Protein AF-A0A5P1X2L6-F1 (afdb_monomer_lite)

Radius of gyration: 15.58 Å; chains: 1; bounding box: 54×26×38 Å

pLDDT: mean 92.77, std 9.64, range [59.12, 98.62]

Structure (mmCIF, N/CA/C/O backbone):
data_AF-A0A5P1X2L6-F1
#
_entry.id   AF-A0A5P1X2L6-F1
#
loop_
_atom_site.group_PDB
_atom_site.id
_atom_site.type_symbol
_atom_site.label_atom_id
_atom_site.label_alt_id
_atom_site.label_comp_id
_atom_site.label_asym_id
_atom_site.label_entity_id
_atom_site.label_seq_id
_atom_site.pdbx_PDB_ins_code
_atom_site.Cartn_x
_atom_site.Cartn_y
_atom_site.Cartn_z
_atom_site.occupancy
_atom_site.B_iso_or_equiv
_atom_site.auth_seq_id
_atom_site.auth_comp_id
_atom_site.auth_asym_id
_atom_site.auth_atom_id
_atom_site.pdbx_PDB_model_num
ATOM 1 N N . MET A 1 1 ? -10.428 8.356 -3.282 1.00 90.12 1 MET A N 1
ATOM 2 C CA . MET A 1 1 ? -10.324 7.905 -4.699 1.00 90.12 1 MET A CA 1
ATOM 3 C C . MET A 1 1 ? -11.124 6.613 -4.853 1.00 90.12 1 MET A C 1
ATOM 5 O O . MET A 1 1 ? -11.538 6.087 -3.834 1.00 90.12 1 MET A O 1
ATOM 9 N N . ASP A 1 2 ? -11.359 6.077 -6.056 1.00 92.44 2 ASP A N 1
ATOM 10 C CA . ASP A 1 2 ? -11.972 4.738 -6.173 1.00 92.44 2 ASP A CA 1
ATOM 11 C C . ASP A 1 2 ? -10.884 3.654 -6.192 1.00 92.44 2 ASP A C 1
ATOM 13 O O . ASP A 1 2 ? -10.309 3.347 -7.240 1.00 92.44 2 ASP A O 1
ATOM 17 N N . LEU A 1 3 ? -10.585 3.100 -5.014 1.00 93.56 3 LEU A N 1
ATOM 18 C CA . LEU A 1 3 ? -9.573 2.058 -4.821 1.00 93.56 3 LEU A CA 1
ATOM 19 C C . LEU A 1 3 ? -9.936 0.737 -5.517 1.00 93.56 3 LEU A C 1
ATOM 21 O O . LEU A 1 3 ? -9.044 -0.007 -5.935 1.00 93.56 3 LEU A O 1
ATOM 25 N N . LYS A 1 4 ? -11.230 0.450 -5.701 1.00 95.25 4 LYS A N 1
ATOM 26 C CA . LYS A 1 4 ? -11.710 -0.814 -6.278 1.00 95.25 4 LYS A CA 1
ATOM 27 C C . LYS A 1 4 ? -11.241 -0.998 -7.721 1.00 95.25 4 LYS A C 1
ATOM 29 O O . LYS A 1 4 ? -10.961 -2.126 -8.128 1.00 95.25 4 LYS A O 1
ATOM 34 N N . LYS A 1 5 ? -11.080 0.103 -8.465 1.00 96.38 5 LYS A N 1
ATOM 35 C CA . LYS A 1 5 ? -10.580 0.111 -9.854 1.00 96.38 5 LYS A CA 1
ATOM 36 C C . LYS A 1 5 ? -9.184 -0.497 -10.007 1.00 96.38 5 LYS A C 1
ATOM 38 O O . LYS A 1 5 ? -8.855 -0.972 -11.088 1.00 96.38 5 LYS A O 1
ATOM 43 N N . TYR A 1 6 ? -8.381 -0.507 -8.945 1.00 97.56 6 TYR A N 1
ATOM 44 C CA . TYR A 1 6 ? -6.996 -0.980 -8.982 1.00 97.56 6 TYR A CA 1
ATOM 45 C C . TYR A 1 6 ? -6.827 -2.427 -8.495 1.00 97.56 6 TYR A C 1
ATOM 47 O O . TYR A 1 6 ? -5.765 -3.016 -8.692 1.00 97.56 6 TYR A O 1
ATOM 55 N N . LEU A 1 7 ? -7.860 -3.034 -7.895 1.00 97.56 7 LEU A N 1
ATOM 56 C CA . LEU A 1 7 ? -7.757 -4.367 -7.288 1.00 97.56 7 LEU A CA 1
ATOM 57 C C . LEU A 1 7 ? -7.408 -5.460 -8.298 1.00 97.56 7 LEU A C 1
ATOM 59 O O . LEU A 1 7 ? -6.554 -6.300 -8.018 1.00 97.56 7 LEU A O 1
ATOM 63 N N . GLU A 1 8 ? -8.049 -5.450 -9.467 1.00 97.81 8 GLU A N 1
ATOM 64 C CA . GLU A 1 8 ? -7.766 -6.434 -10.515 1.00 97.81 8 GLU A CA 1
ATOM 65 C C . GLU A 1 8 ? -6.325 -6.304 -11.016 1.00 97.81 8 GLU A C 1
ATOM 67 O O . GLU A 1 8 ? -5.612 -7.302 -11.123 1.00 97.81 8 GLU A O 1
ATOM 72 N N . TYR A 1 9 ? -5.866 -5.070 -11.235 1.00 98.06 9 TYR A N 1
ATOM 73 C CA . TYR A 1 9 ? -4.482 -4.794 -11.601 1.00 98.06 9 TYR A CA 1
ATOM 74 C C . TYR A 1 9 ? -3.505 -5.340 -10.548 1.00 98.06 9 TYR A C 1
ATOM 76 O O . TYR A 1 9 ? -2.639 -6.145 -10.886 1.00 98.06 9 TYR A O 1
ATOM 84 N N . PHE A 1 10 ? -3.680 -5.003 -9.265 1.00 98.31 10 PHE A N 1
ATOM 85 C CA . PHE A 1 10 ? -2.790 -5.487 -8.201 1.00 98.31 10 PHE A CA 1
ATOM 86 C C . PHE A 1 10 ? -2.787 -7.007 -8.073 1.00 98.31 10 PHE A C 1
ATOM 88 O O . PHE A 1 10 ? -1.728 -7.602 -7.877 1.00 98.31 10 PHE A O 1
ATOM 95 N N . LYS A 1 11 ? -3.950 -7.648 -8.215 1.00 98.00 11 LYS A N 1
ATOM 96 C CA . LYS A 1 11 ? -4.058 -9.110 -8.216 1.00 98.00 11 LYS A CA 1
ATOM 97 C C . LYS A 1 11 ? -3.251 -9.723 -9.359 1.00 98.00 11 LYS A C 1
ATOM 99 O O . LYS A 1 11 ? -2.525 -10.689 -9.148 1.00 98.00 11 LYS A O 1
ATOM 104 N N . ASN A 1 12 ? -3.345 -9.134 -10.548 1.00 97.44 12 ASN A N 1
ATOM 105 C CA . ASN A 1 12 ? -2.671 -9.616 -11.750 1.00 97.44 12 ASN A CA 1
ATOM 106 C C . ASN A 1 12 ? -1.158 -9.366 -11.750 1.00 97.44 12 ASN A C 1
ATOM 108 O O . ASN A 1 12 ? -0.471 -9.948 -12.584 1.00 97.44 12 ASN A O 1
ATOM 112 N N . MET A 1 13 ? -0.634 -8.496 -10.884 1.00 97.19 13 MET A N 1
ATOM 113 C CA . MET A 1 13 ? 0.808 -8.229 -10.775 1.00 97.19 13 MET A CA 1
ATOM 114 C C . MET A 1 13 ? 1.539 -9.156 -9.798 1.00 97.19 13 MET A C 1
ATOM 116 O O . MET A 1 13 ? 2.770 -9.173 -9.777 1.00 97.19 13 MET A O 1
ATOM 120 N N . GLN A 1 14 ? 0.806 -9.963 -9.029 1.00 96.25 14 GLN A N 1
ATOM 121 C CA . GLN A 1 14 ? 1.404 -10.948 -8.132 1.00 96.25 14 GLN A CA 1
ATOM 122 C C . GLN A 1 14 ? 2.261 -11.939 -8.920 1.00 96.25 14 GLN A C 1
ATOM 124 O O . GLN A 1 14 ? 1.829 -12.470 -9.945 1.00 96.25 14 GLN A O 1
ATOM 129 N N . ASN A 1 15 ? 3.473 -12.199 -8.428 1.00 94.12 15 ASN A N 1
ATOM 130 C CA . ASN A 1 15 ? 4.473 -13.065 -9.063 1.00 94.12 15 ASN A CA 1
ATOM 131 C C . ASN A 1 15 ? 4.916 -12.652 -10.485 1.00 94.12 15 ASN A C 1
ATOM 133 O O . ASN A 1 15 ? 5.589 -13.438 -11.150 1.00 94.12 15 ASN A O 1
ATOM 137 N N . LYS A 1 16 ? 4.568 -11.453 -10.979 1.00 91.88 16 LYS A N 1
ATOM 138 C CA . LYS A 1 16 ? 5.063 -10.973 -12.279 1.00 91.88 16 LYS A CA 1
ATOM 139 C C . LYS A 1 16 ? 6.462 -10.394 -12.161 1.00 91.88 16 LYS A C 1
ATOM 141 O O . LYS A 1 16 ? 6.748 -9.628 -11.250 1.00 91.88 16 LYS A O 1
ATOM 146 N N . GLU A 1 17 ? 7.326 -10.703 -13.114 1.00 88.94 17 GLU A N 1
ATOM 147 C CA . GLU A 1 17 ? 8.640 -10.070 -13.202 1.00 88.94 17 GLU A CA 1
ATOM 148 C C . GLU A 1 17 ? 8.522 -8.616 -13.673 1.00 88.94 17 GLU A C 1
ATOM 150 O O . GLU A 1 17 ? 7.673 -8.279 -14.500 1.00 88.94 17 GLU A O 1
ATOM 155 N N . PHE A 1 18 ? 9.388 -7.756 -13.139 1.00 89.00 18 PHE A N 1
ATOM 156 C CA . PHE A 1 18 ? 9.511 -6.365 -13.561 1.00 89.00 18 PHE A CA 1
ATOM 157 C C . PHE A 1 18 ? 10.748 -6.217 -14.430 1.00 89.00 18 PHE A C 1
ATOM 159 O O . PHE A 1 18 ? 11.802 -6.772 -14.118 1.00 89.00 18 PHE A O 1
ATOM 166 N N . GLN A 1 19 ? 10.625 -5.444 -15.505 1.00 87.44 19 GLN A N 1
ATOM 167 C CA . GLN A 1 19 ? 11.796 -4.998 -16.242 1.00 87.44 19 GLN A CA 1
ATOM 168 C C . GLN A 1 19 ? 12.519 -3.937 -15.421 1.00 87.44 19 GLN A C 1
ATOM 170 O O . GLN A 1 19 ? 11.889 -3.047 -14.852 1.00 87.44 19 GLN A O 1
ATOM 175 N N . TRP A 1 20 ? 13.840 -4.032 -15.379 1.00 88.69 20 TRP A N 1
ATOM 176 C CA . TRP A 1 20 ? 14.698 -3.060 -14.721 1.00 88.69 20 TRP A CA 1
ATOM 177 C C . TRP A 1 20 ? 15.440 -2.267 -15.779 1.00 88.69 20 TRP A C 1
ATOM 179 O O . TRP A 1 20 ? 15.819 -2.802 -16.823 1.00 88.69 20 TRP A O 1
ATOM 189 N N . THR A 1 21 ? 15.646 -0.984 -15.515 1.00 83.81 21 THR A N 1
ATOM 190 C CA . THR A 1 21 ? 16.608 -0.214 -16.297 1.00 83.81 21 THR A CA 1
ATOM 191 C C . THR A 1 21 ? 18.003 -0.783 -16.061 1.00 83.81 21 THR A C 1
ATOM 193 O O . THR A 1 21 ? 18.332 -1.249 -14.969 1.00 83.81 21 THR A O 1
ATOM 196 N N . SER A 1 22 ? 18.827 -0.784 -17.100 1.00 76.12 22 SER A N 1
ATOM 197 C CA . SER A 1 22 ? 20.203 -1.255 -17.012 1.00 76.12 22 SER A CA 1
ATOM 198 C C . SER A 1 22 ? 21.108 -0.305 -17.768 1.00 76.12 22 SER A C 1
ATOM 200 O O . SER A 1 22 ? 20.852 -0.022 -18.942 1.00 76.12 22 SER A O 1
ATOM 202 N N . THR A 1 23 ? 22.180 0.135 -17.121 1.00 64.12 23 THR A N 1
ATOM 203 C CA . THR A 1 23 ? 23.233 0.909 -17.777 1.00 64.12 23 THR A CA 1
ATOM 204 C C . THR A 1 23 ? 24.484 0.047 -17.847 1.00 64.12 23 THR A C 1
ATOM 206 O O . THR A 1 23 ? 24.954 -0.458 -16.826 1.00 64.12 23 THR A O 1
ATOM 209 N N . ASN A 1 24 ? 25.025 -0.119 -19.054 1.00 59.75 24 ASN A N 1
ATOM 210 C CA . ASN A 1 24 ? 26.368 -0.659 -19.223 1.00 59.75 24 ASN A CA 1
ATOM 211 C C . ASN A 1 24 ? 27.351 0.465 -18.912 1.00 59.75 24 ASN A C 1
ATOM 213 O O . ASN A 1 24 ? 27.378 1.468 -19.628 1.00 59.75 24 ASN A O 1
ATOM 217 N N . THR A 1 25 ? 28.131 0.320 -17.844 1.00 64.12 25 THR A N 1
ATOM 218 C CA . THR A 1 25 ? 29.265 1.219 -17.623 1.00 64.12 25 THR A CA 1
ATOM 219 C C . THR A 1 25 ? 30.372 0.907 -18.636 1.00 64.12 25 THR A C 1
ATOM 221 O O . THR A 1 25 ? 30.426 -0.196 -19.185 1.00 64.12 25 THR A O 1
ATOM 224 N N . GLU A 1 26 ? 31.260 1.871 -18.901 1.00 59.78 26 GLU A N 1
ATOM 225 C CA . GLU A 1 26 ? 32.379 1.717 -19.852 1.00 59.78 26 GLU A CA 1
ATOM 226 C C . GLU A 1 26 ? 33.298 0.524 -19.512 1.00 59.78 26 GLU A C 1
ATOM 228 O O . GLU A 1 26 ? 33.903 -0.063 -20.406 1.00 59.78 26 GLU A O 1
ATOM 233 N N . ASP A 1 27 ? 33.309 0.094 -18.246 1.00 71.56 27 ASP A N 1
ATOM 234 C CA . ASP A 1 27 ? 34.073 -1.052 -17.737 1.00 71.56 27 ASP A CA 1
ATOM 235 C C . ASP A 1 27 ? 33.349 -2.410 -17.878 1.00 71.56 27 ASP A C 1
ATOM 237 O O . ASP A 1 27 ? 33.823 -3.430 -17.376 1.00 71.56 27 ASP A O 1
ATOM 241 N N . GLY A 1 28 ? 32.178 -2.450 -18.523 1.00 65.31 28 GLY A N 1
ATOM 242 C CA . GLY A 1 28 ? 31.397 -3.678 -18.717 1.00 65.31 28 GLY A CA 1
ATOM 243 C C . GLY A 1 28 ? 30.656 -4.172 -17.468 1.00 65.31 28 GLY A C 1
ATOM 244 O O . GLY A 1 28 ? 30.196 -5.315 -17.443 1.00 65.31 28 GLY A O 1
ATOM 245 N N . ILE A 1 29 ? 30.519 -3.334 -16.433 1.00 68.62 29 ILE A N 1
ATOM 246 C CA . ILE A 1 29 ? 29.727 -3.647 -15.237 1.00 68.62 29 ILE A CA 1
ATOM 247 C C . ILE A 1 29 ? 28.266 -3.270 -15.504 1.00 68.62 29 ILE A C 1
ATOM 249 O O . ILE A 1 29 ? 27.950 -2.127 -15.836 1.00 68.62 29 ILE A O 1
ATOM 253 N N . LEU A 1 30 ? 27.361 -4.235 -15.328 1.00 63.53 30 LEU A N 1
ATOM 254 C CA . LEU A 1 30 ? 25.922 -3.995 -15.386 1.00 63.53 30 LEU A CA 1
ATOM 255 C C . LEU A 1 30 ? 25.475 -3.310 -14.087 1.00 63.53 30 LEU A C 1
ATOM 257 O O . LEU A 1 30 ? 25.419 -3.951 -13.036 1.00 63.53 30 LEU A O 1
ATOM 261 N N . GLN A 1 31 ? 25.141 -2.022 -14.148 1.00 65.75 31 GLN A N 1
ATOM 262 C CA . GLN A 1 31 ? 24.405 -1.370 -13.066 1.00 65.75 31 GLN A CA 1
ATOM 263 C C . GLN A 1 31 ? 22.906 -1.559 -13.301 1.00 65.75 31 GLN A C 1
ATOM 265 O O . GLN A 1 31 ? 22.347 -1.035 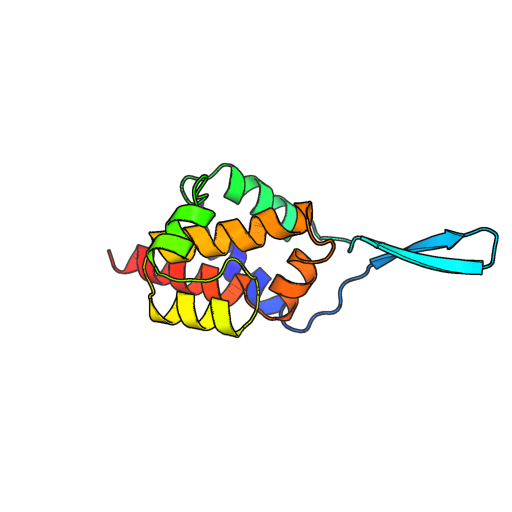-14.267 1.00 65.75 31 GLN A O 1
ATOM 270 N N . MET A 1 32 ? 22.267 -2.324 -12.412 1.00 67.31 32 MET A N 1
ATOM 271 C CA . MET A 1 32 ? 20.808 -2.348 -12.287 1.00 67.31 32 MET A CA 1
ATOM 272 C C . MET A 1 32 ? 20.359 -0.967 -11.799 1.00 67.31 32 MET A C 1
ATOM 274 O O . MET A 1 32 ? 20.827 -0.512 -10.756 1.00 67.31 32 MET A O 1
ATOM 278 N N . GLY A 1 33 ? 19.512 -0.294 -12.575 1.00 77.12 33 GLY A N 1
ATOM 279 C CA . GLY A 1 33 ? 18.874 0.961 -12.187 1.00 77.12 33 GLY A CA 1
ATOM 280 C C . GLY A 1 33 ? 17.559 0.708 -11.448 1.00 77.12 33 GLY A C 1
ATOM 281 O O . GLY A 1 33 ? 17.448 -0.223 -10.659 1.00 77.12 33 GLY A O 1
ATOM 282 N N . TYR A 1 34 ? 16.536 1.505 -11.739 1.00 81.38 34 TYR A N 1
ATOM 283 C CA . TYR A 1 34 ? 15.192 1.389 -11.165 1.00 81.38 34 TYR A CA 1
ATOM 284 C C . TYR A 1 34 ? 14.267 0.499 -12.024 1.00 81.38 34 TYR A C 1
ATOM 286 O O . TYR A 1 34 ? 14.509 0.354 -13.234 1.00 81.38 34 TYR A O 1
ATOM 294 N N . PRO A 1 35 ? 13.192 -0.082 -11.454 1.00 89.62 35 PRO A N 1
ATOM 295 C CA . PRO A 1 35 ? 12.190 -0.806 -12.231 1.00 89.62 35 PRO A CA 1
ATOM 296 C C . PRO A 1 35 ? 11.410 0.111 -13.166 1.00 89.62 35 PRO A C 1
ATOM 298 O O . PRO A 1 35 ? 11.085 1.252 -12.840 1.00 89.62 35 PRO A O 1
ATOM 301 N N . ILE A 1 36 ? 11.031 -0.426 -14.318 1.00 90.81 36 ILE A N 1
ATOM 302 C CA . ILE A 1 36 ? 10.166 0.249 -15.276 1.00 90.81 36 ILE A CA 1
ATOM 303 C C . ILE A 1 36 ? 8.717 -0.005 -14.860 1.00 90.81 36 ILE A C 1
ATOM 305 O O . ILE A 1 36 ? 8.184 -1.104 -15.026 1.00 90.81 36 ILE A O 1
ATOM 309 N N . TYR A 1 37 ? 8.086 1.022 -14.299 1.00 94.00 37 TYR A N 1
ATOM 310 C CA . TYR A 1 37 ? 6.693 0.981 -13.874 1.00 94.00 37 TYR A CA 1
ATOM 311 C C . TYR A 1 37 ? 5.738 1.320 -15.017 1.00 94.00 37 TYR A C 1
ATOM 313 O O . TYR A 1 37 ? 5.980 2.246 -15.792 1.00 94.00 37 TYR A O 1
ATOM 321 N N . ASP A 1 38 ? 4.623 0.593 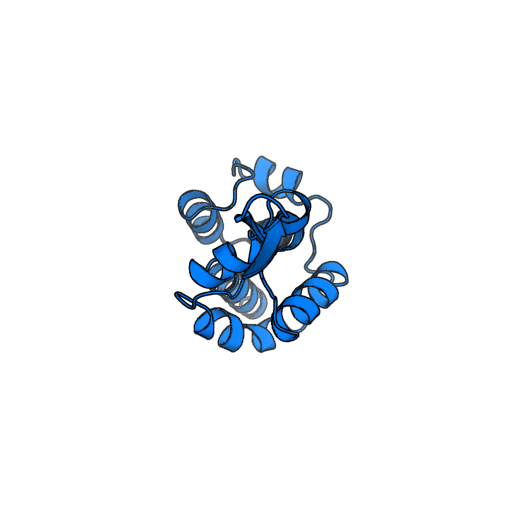-15.099 1.00 95.06 38 ASP A N 1
ATOM 322 C CA . ASP A 1 38 ? 3.549 0.944 -16.022 1.00 95.06 38 ASP A CA 1
ATOM 323 C C . ASP A 1 38 ? 2.737 2.154 -15.536 1.00 95.06 38 ASP A C 1
ATOM 325 O O . ASP A 1 38 ? 2.803 2.585 -14.381 1.00 95.06 38 ASP A O 1
ATOM 329 N N . GLN A 1 39 ? 1.932 2.712 -16.439 1.00 96.38 39 GLN A N 1
ATOM 330 C CA . GLN A 1 39 ? 1.140 3.899 -16.140 1.00 96.38 39 GLN A CA 1
ATOM 331 C C . GLN A 1 39 ? 0.101 3.663 -15.032 1.00 96.38 39 GLN A C 1
ATOM 333 O O . GLN A 1 39 ? -0.265 4.611 -14.341 1.00 96.38 39 GLN A O 1
ATOM 338 N N . THR A 1 40 ? -0.364 2.428 -14.830 1.00 96.81 40 THR A N 1
ATOM 339 C CA . THR A 1 40 ? -1.420 2.112 -13.860 1.00 96.81 40 THR A CA 1
ATOM 340 C C . THR A 1 40 ? -0.925 2.308 -12.436 1.00 96.81 40 THR A C 1
ATOM 342 O O . THR A 1 40 ? -1.588 2.991 -11.654 1.00 96.81 40 THR A O 1
ATOM 345 N N . ILE A 1 41 ? 0.251 1.768 -12.093 1.00 96.50 41 ILE A N 1
ATOM 346 C CA . ILE A 1 41 ? 0.826 1.975 -10.754 1.00 96.50 41 ILE A CA 1
ATOM 347 C C . ILE A 1 41 ? 1.236 3.436 -10.534 1.00 96.50 41 ILE A C 1
ATOM 349 O O . ILE A 1 41 ? 1.015 3.970 -9.448 1.00 96.50 41 ILE A O 1
ATOM 353 N N . LEU A 1 42 ? 1.755 4.114 -11.564 1.00 96.62 42 LEU A N 1
ATOM 354 C CA . LEU A 1 42 ? 2.114 5.533 -11.475 1.00 96.62 42 LEU A CA 1
ATOM 355 C C . LEU A 1 42 ? 0.884 6.410 -11.204 1.00 96.62 42 LEU A C 1
ATOM 357 O O . LEU A 1 42 ? 0.918 7.290 -10.342 1.00 96.62 42 LEU A O 1
ATOM 361 N N . THR A 1 43 ? -0.218 6.142 -11.905 1.00 97.44 43 THR A N 1
ATOM 362 C CA . THR A 1 43 ? -1.498 6.821 -11.687 1.00 97.44 43 THR A CA 1
ATOM 363 C C . THR A 1 43 ? -2.059 6.510 -10.305 1.00 97.44 43 THR A C 1
ATOM 365 O O . THR A 1 43 ? -2.434 7.441 -9.598 1.00 97.44 43 THR A O 1
ATOM 368 N N . PHE A 1 44 ? -2.038 5.244 -9.874 1.00 98.06 44 PHE A N 1
ATOM 369 C CA . PHE A 1 44 ? -2.461 4.868 -8.524 1.00 98.06 44 PHE A CA 1
ATOM 370 C C . PHE A 1 44 ? -1.701 5.648 -7.451 1.00 98.06 44 PHE A C 1
ATOM 372 O O . PHE A 1 44 ? -2.324 6.221 -6.565 1.00 98.06 44 PHE A O 1
ATOM 379 N N . VAL A 1 45 ? -0.368 5.691 -7.527 1.00 97.25 45 VAL A N 1
ATOM 380 C CA . VAL A 1 45 ? 0.469 6.371 -6.530 1.00 97.25 45 VAL A CA 1
ATOM 381 C C . VAL A 1 45 ? 0.126 7.852 -6.440 1.00 97.25 45 VAL A C 1
ATOM 383 O O . VAL A 1 45 ? -0.052 8.368 -5.336 1.00 97.25 45 VAL A O 1
ATOM 386 N N . ARG A 1 46 ? 0.040 8.534 -7.585 1.00 97.06 46 ARG A N 1
ATOM 387 C CA . ARG A 1 46 ? -0.301 9.958 -7.636 1.00 97.06 46 ARG A CA 1
ATOM 388 C C . ARG A 1 46 ? -1.681 10.201 -7.031 1.00 97.06 46 ARG A C 1
ATOM 390 O O . ARG A 1 46 ? -1.801 10.970 -6.082 1.00 97.06 46 ARG A O 1
ATOM 397 N N . ASP A 1 47 ? -2.689 9.498 -7.538 1.00 97.44 47 ASP A N 1
ATOM 398 C CA . ASP A 1 47 ? -4.076 9.673 -7.114 1.00 97.44 47 ASP A CA 1
ATOM 399 C C . ASP A 1 47 ? -4.253 9.309 -5.626 1.00 97.44 47 ASP A C 1
ATOM 401 O O . ASP A 1 47 ? -5.028 9.952 -4.919 1.00 97.44 47 ASP A O 1
ATOM 405 N N . PHE A 1 48 ? -3.511 8.312 -5.126 1.00 98.00 48 PHE A N 1
ATOM 406 C CA . PHE A 1 48 ? -3.510 7.935 -3.713 1.00 98.00 48 PHE A CA 1
ATOM 407 C C . PHE A 1 48 ? -2.912 9.029 -2.841 1.00 98.00 48 PHE A C 1
ATOM 409 O O . PHE A 1 48 ? -3.558 9.417 -1.870 1.00 98.00 48 PHE A O 1
ATOM 416 N N . LYS A 1 49 ? -1.739 9.570 -3.198 1.00 96.94 49 LYS A N 1
ATOM 417 C CA . LYS A 1 49 ? -1.088 10.670 -2.459 1.00 96.94 49 LYS A CA 1
ATOM 418 C C . LYS A 1 49 ? -1.961 11.928 -2.369 1.00 96.94 49 LYS A C 1
ATOM 420 O O . LYS A 1 49 ? -1.854 12.662 -1.393 1.00 96.94 49 LYS A O 1
ATOM 425 N N . GLU A 1 50 ? -2.820 12.166 -3.357 1.00 97.19 50 GLU A N 1
ATOM 426 C CA . GLU A 1 50 ? -3.759 13.298 -3.390 1.00 97.19 50 GLU A CA 1
ATOM 427 C C . GLU A 1 50 ? -5.102 13.007 -2.695 1.00 97.19 50 GLU A C 1
ATOM 429 O O . GLU A 1 50 ? -5.923 13.906 -2.510 1.00 97.19 50 GLU A O 1
ATOM 434 N N . SER A 1 51 ? -5.355 11.754 -2.315 1.00 96.56 51 SER A N 1
ATOM 435 C CA . SER A 1 51 ? -6.623 11.331 -1.724 1.00 96.56 51 SER A CA 1
ATOM 436 C C . SER A 1 51 ? -6.671 11.502 -0.202 1.00 96.56 51 SER A C 1
ATOM 438 O O . SER A 1 51 ? -5.651 11.538 0.482 1.00 96.56 51 SER A O 1
ATOM 440 N N . ASN A 1 52 ? -7.887 11.467 0.351 1.00 95.75 52 ASN A N 1
ATOM 441 C CA . ASN A 1 52 ? -8.124 11.394 1.800 1.00 95.75 52 ASN A CA 1
ATOM 442 C C . ASN A 1 52 ? -7.714 10.043 2.426 1.00 95.75 52 ASN A C 1
ATOM 444 O O . ASN A 1 52 ? -7.868 9.844 3.633 1.00 95.75 52 ASN A O 1
ATOM 448 N N . ASP A 1 53 ? -7.253 9.089 1.615 1.00 96.88 53 ASP A N 1
ATOM 449 C CA . ASP A 1 53 ? -6.785 7.781 2.073 1.00 96.88 53 ASP A CA 1
ATOM 450 C C . ASP A 1 53 ? -5.286 7.805 2.407 1.00 96.88 53 ASP A C 1
ATOM 452 O O . ASP A 1 53 ? -4.789 6.908 3.088 1.00 96.88 53 ASP A O 1
ATOM 456 N N . PHE A 1 54 ? -4.579 8.861 1.990 1.00 98.19 54 PHE A N 1
ATOM 457 C CA . PHE A 1 54 ? -3.189 9.102 2.348 1.00 98.19 54 PHE A CA 1
ATOM 458 C C . PHE A 1 54 ? -3.065 9.621 3.784 1.00 98.19 54 PHE A C 1
ATOM 460 O O . PHE A 1 54 ? -3.524 10.713 4.123 1.00 98.19 54 PHE A O 1
ATOM 467 N N . ASP A 1 55 ? -2.378 8.860 4.633 1.00 98.31 55 ASP A N 1
ATOM 468 C CA . ASP A 1 55 ? -2.110 9.241 6.017 1.00 98.31 55 ASP A CA 1
ATOM 469 C C . ASP A 1 55 ? -0.737 9.922 6.131 1.00 98.31 55 ASP A C 1
ATOM 471 O O . ASP A 1 55 ? 0.304 9.275 6.268 1.00 98.31 55 ASP A O 1
ATOM 475 N N . ALA A 1 56 ? -0.718 11.257 6.157 1.00 97.25 56 ALA A N 1
ATOM 476 C CA . ALA A 1 56 ? 0.517 12.030 6.328 1.00 97.25 56 ALA A CA 1
ATOM 477 C C . ALA A 1 56 ? 1.259 11.723 7.649 1.00 97.25 56 ALA A C 1
ATOM 479 O O . ALA A 1 56 ? 2.453 12.008 7.781 1.00 97.25 56 ALA A O 1
ATOM 480 N N . GLN A 1 57 ? 0.578 11.136 8.637 1.00 97.75 57 GLN A N 1
ATOM 481 C CA . GLN A 1 57 ? 1.139 10.718 9.917 1.00 97.75 57 GLN A CA 1
ATOM 482 C C . GLN A 1 57 ? 1.260 9.192 10.047 1.00 97.75 57 GLN A C 1
ATOM 484 O O . GLN A 1 57 ? 1.458 8.711 11.166 1.00 97.75 57 GLN A O 1
ATOM 489 N N . TYR A 1 58 ? 1.267 8.435 8.941 1.00 98.19 58 TYR A N 1
ATOM 490 C CA . TYR A 1 58 ? 1.243 6.964 8.931 1.00 98.19 58 TYR A CA 1
ATOM 491 C C . TYR A 1 58 ? 2.233 6.298 9.897 1.00 98.19 58 TYR A C 1
ATOM 493 O O . TYR A 1 58 ? 1.920 5.300 10.547 1.00 98.19 58 TYR A O 1
ATOM 501 N N . LYS A 1 59 ? 3.439 6.864 10.064 1.00 98.00 59 LYS A N 1
ATOM 502 C CA . LYS A 1 59 ? 4.440 6.341 11.009 1.00 98.00 59 LYS A CA 1
ATOM 503 C C . LYS A 1 59 ? 3.951 6.387 12.458 1.00 98.00 59 LYS A C 1
ATOM 505 O O . LYS A 1 59 ? 4.294 5.498 13.233 1.00 98.00 59 LYS A O 1
ATOM 510 N N . LYS A 1 60 ? 3.210 7.426 12.852 1.00 98.25 60 LYS A N 1
ATOM 511 C CA . LYS A 1 60 ? 2.609 7.546 14.188 1.00 98.25 60 LYS A CA 1
ATOM 512 C C . LYS A 1 60 ? 1.427 6.592 14.329 1.00 98.25 60 LYS A C 1
ATOM 514 O O . LYS A 1 60 ? 1.382 5.878 15.326 1.00 98.25 60 LYS A O 1
ATOM 519 N N . THR A 1 61 ? 0.558 6.520 13.322 1.00 98.31 61 THR A N 1
ATOM 520 C CA . THR A 1 61 ? -0.605 5.620 13.284 1.00 98.31 61 THR A CA 1
ATOM 521 C C . THR A 1 61 ? -0.189 4.159 13.468 1.00 98.31 61 THR A C 1
ATOM 523 O O . THR A 1 61 ? -0.645 3.492 14.397 1.00 98.31 61 THR A O 1
ATOM 526 N N . LEU A 1 62 ? 0.791 3.684 12.690 1.00 98.25 62 LEU A N 1
ATOM 527 C CA . LEU A 1 62 ? 1.331 2.325 12.824 1.00 98.25 62 LEU A CA 1
ATOM 528 C C . LEU A 1 62 ? 1.995 2.095 14.193 1.00 98.25 62 LEU A C 1
ATOM 530 O O . LEU A 1 62 ? 1.774 1.067 14.835 1.00 98.25 62 LEU A O 1
ATOM 534 N N . LYS A 1 63 ? 2.783 3.059 14.690 1.00 98.12 63 LYS A N 1
ATOM 535 C CA . LYS A 1 63 ? 3.439 2.945 16.007 1.00 98.12 63 LYS A CA 1
ATOM 536 C C . LYS A 1 63 ? 2.443 2.886 17.165 1.00 98.12 63 LYS A C 1
ATOM 538 O O . LYS A 1 63 ? 2.703 2.151 18.116 1.00 98.12 63 LYS A O 1
ATOM 543 N N . ALA A 1 64 ? 1.327 3.614 17.094 1.00 97.62 64 ALA A N 1
ATOM 544 C CA . ALA A 1 64 ? 0.273 3.578 18.111 1.00 97.62 64 ALA A CA 1
ATOM 545 C C . ALA A 1 64 ? -0.307 2.162 18.272 1.00 97.62 64 ALA A C 1
ATOM 547 O O . ALA A 1 64 ? -0.573 1.721 19.388 1.00 97.62 64 ALA A O 1
ATOM 548 N N . GLN A 1 65 ? -0.373 1.412 17.172 1.00 97.00 65 GLN A N 1
ATOM 549 C CA . GLN A 1 65 ? -0.790 0.008 17.134 1.00 97.00 65 GLN A CA 1
ATOM 550 C C . GLN A 1 65 ? 0.360 -0.987 17.381 1.00 97.00 65 GLN A C 1
ATOM 552 O O . GLN A 1 65 ? 0.218 -2.191 17.170 1.00 97.00 65 GLN A O 1
ATOM 557 N N . LYS A 1 66 ? 1.531 -0.504 17.826 1.00 97.06 66 LYS A N 1
ATOM 558 C CA . LYS A 1 66 ? 2.757 -1.299 18.034 1.00 97.06 66 LYS A CA 1
ATOM 559 C C . LYS A 1 66 ? 3.215 -2.046 16.769 1.00 97.06 66 LYS A C 1
ATOM 561 O O . LYS A 1 66 ? 3.878 -3.084 16.858 1.00 97.06 66 LYS A O 1
ATOM 566 N N . ILE A 1 67 ? 2.898 -1.513 15.591 1.00 97.81 67 ILE A N 1
ATOM 567 C CA . ILE A 1 67 ? 3.351 -2.039 14.304 1.00 97.81 67 ILE A CA 1
ATOM 568 C C . ILE A 1 67 ? 4.709 -1.418 13.956 1.00 97.81 67 ILE A C 1
ATOM 570 O O . ILE A 1 67 ? 4.929 -0.211 14.088 1.00 97.81 67 ILE A O 1
ATOM 574 N N . LYS A 1 68 ? 5.657 -2.251 13.509 1.00 97.31 68 LYS A N 1
ATOM 575 C CA . LYS A 1 68 ? 6.961 -1.765 13.034 1.00 97.31 68 LYS A CA 1
ATOM 576 C C . LYS A 1 68 ? 6.819 -1.152 11.641 1.00 97.31 68 LYS A C 1
ATOM 578 O O . LYS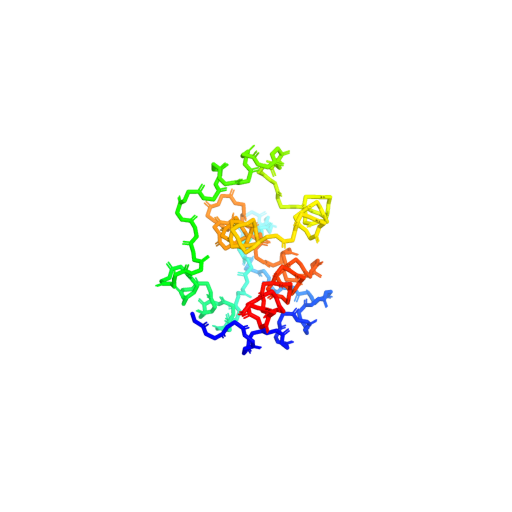 A 1 68 ? 6.128 -1.698 10.794 1.00 97.31 68 LYS A O 1
ATOM 583 N N . ILE A 1 69 ? 7.563 -0.079 11.379 1.00 96.56 69 ILE A N 1
ATOM 584 C CA . ILE A 1 69 ? 7.595 0.597 10.073 1.00 96.56 69 ILE A CA 1
ATOM 585 C C . ILE A 1 69 ? 8.489 -0.196 9.114 1.00 96.56 69 ILE A C 1
ATOM 587 O O . ILE A 1 69 ? 9.667 0.119 8.954 1.00 96.56 69 ILE A O 1
ATOM 591 N N . LYS A 1 70 ? 7.964 -1.294 8.568 1.00 95.50 70 LYS A N 1
ATOM 592 C CA . LYS A 1 70 ? 8.644 -2.149 7.588 1.00 95.50 70 LYS A CA 1
ATOM 593 C C . LYS A 1 70 ? 7.627 -2.752 6.628 1.00 95.50 70 LYS A C 1
ATOM 595 O O . LYS A 1 70 ? 6.569 -3.190 7.064 1.00 95.50 70 LYS A O 1
ATOM 600 N N . MET A 1 71 ? 7.989 -2.847 5.356 1.00 94.56 71 MET A N 1
ATOM 601 C CA . MET A 1 71 ? 7.185 -3.521 4.343 1.00 94.56 71 MET A CA 1
ATOM 602 C C . MET A 1 71 ? 7.679 -4.961 4.177 1.00 94.56 71 MET A C 1
ATOM 604 O O . MET A 1 71 ? 8.695 -5.211 3.540 1.00 94.56 71 MET A O 1
ATOM 608 N N . ASN A 1 72 ? 7.009 -5.899 4.844 1.00 95.75 72 ASN A N 1
ATOM 609 C CA . ASN A 1 72 ? 7.222 -7.338 4.687 1.00 95.75 72 ASN A CA 1
ATOM 610 C C . ASN A 1 72 ? 5.966 -8.104 5.116 1.00 95.75 72 ASN A C 1
ATOM 612 O O . ASN A 1 72 ? 5.104 -7.552 5.809 1.00 95.75 72 ASN A O 1
ATOM 616 N N . GLN A 1 73 ? 5.911 -9.395 4.785 1.00 96.44 73 GLN A N 1
ATOM 617 C CA . GLN A 1 73 ? 4.732 -10.230 5.020 1.00 96.44 73 GLN A CA 1
ATOM 618 C C . GLN A 1 73 ? 4.281 -10.245 6.486 1.00 96.44 73 GLN A C 1
ATOM 620 O O . GLN A 1 73 ? 3.087 -10.211 6.767 1.00 96.44 73 GLN A O 1
ATOM 625 N N . LYS A 1 74 ? 5.218 -10.262 7.446 1.00 97.81 74 LYS A N 1
ATOM 626 C CA . LYS A 1 74 ? 4.876 -10.274 8.876 1.00 97.81 74 LYS A CA 1
ATOM 627 C C . LYS A 1 74 ? 4.108 -9.016 9.279 1.00 97.81 74 LYS A C 1
ATOM 629 O O . LYS A 1 74 ? 3.138 -9.113 10.026 1.00 97.81 74 LYS A O 1
ATOM 634 N N . ILE A 1 75 ? 4.563 -7.852 8.821 1.00 98.00 75 ILE A N 1
ATOM 635 C CA . ILE A 1 75 ? 3.926 -6.573 9.147 1.00 98.00 75 ILE A CA 1
ATOM 636 C C . ILE A 1 75 ? 2.597 -6.418 8.419 1.00 98.00 75 ILE A C 1
ATOM 638 O O . ILE A 1 75 ? 1.622 -6.017 9.047 1.00 98.00 75 ILE A O 1
ATOM 642 N N . VAL A 1 76 ? 2.532 -6.806 7.145 1.00 97.88 76 VAL A N 1
ATOM 643 C CA . VAL A 1 76 ? 1.279 -6.815 6.378 1.00 97.88 76 VAL A CA 1
ATOM 644 C C . VAL A 1 76 ? 0.241 -7.694 7.078 1.00 97.88 76 VAL A C 1
ATOM 646 O O . VAL A 1 76 ? -0.852 -7.225 7.366 1.00 97.88 76 VAL A O 1
ATOM 649 N N . ASN A 1 77 ? 0.603 -8.916 7.477 1.00 98.06 77 ASN A N 1
ATOM 650 C CA . ASN A 1 77 ? -0.300 -9.800 8.218 1.00 98.06 77 ASN A CA 1
ATOM 651 C C . ASN A 1 77 ? -0.755 -9.185 9.546 1.00 98.06 77 ASN A C 1
ATOM 653 O O . ASN A 1 77 ? -1.922 -9.298 9.901 1.00 98.06 77 ASN A O 1
ATOM 657 N N . GLN A 1 78 ? 0.144 -8.522 10.280 1.00 98.12 78 GLN A N 1
ATOM 658 C CA . GLN A 1 78 ? -0.225 -7.836 11.520 1.00 98.12 78 GLN A CA 1
ATOM 659 C C . GLN A 1 78 ? -1.258 -6.728 11.264 1.00 98.12 78 GLN A C 1
ATOM 661 O O . GLN A 1 78 ? -2.216 -6.607 12.023 1.00 98.12 78 GLN A O 1
ATOM 666 N N . VAL A 1 79 ? -1.086 -5.948 10.195 1.00 98.19 79 VAL A N 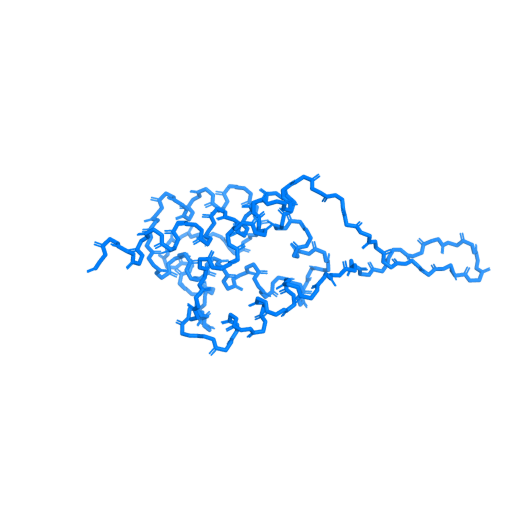1
ATOM 667 C CA . VAL A 1 79 ? -2.044 -4.915 9.775 1.00 98.19 79 VAL A CA 1
ATOM 668 C C . VAL A 1 79 ? -3.396 -5.530 9.415 1.00 98.19 79 VAL A C 1
ATOM 670 O O . VAL A 1 79 ? -4.412 -5.048 9.904 1.00 98.19 79 VAL A O 1
ATOM 673 N N . LEU A 1 80 ? -3.409 -6.611 8.631 1.00 97.75 80 LEU A N 1
ATOM 674 C CA . LEU A 1 80 ? -4.634 -7.313 8.225 1.00 97.75 80 LEU A CA 1
ATOM 675 C C . LEU A 1 80 ? -5.373 -7.975 9.398 1.00 97.75 80 LEU A C 1
ATOM 677 O O . LEU A 1 80 ? -6.564 -8.229 9.295 1.00 97.75 80 LEU A O 1
ATOM 681 N N . VAL A 1 81 ? -4.683 -8.279 10.501 1.00 97.50 81 VAL A N 1
ATOM 682 C CA . VAL A 1 81 ? -5.314 -8.782 11.734 1.00 97.50 81 VAL A CA 1
ATOM 683 C C . VAL A 1 81 ? -5.929 -7.647 12.555 1.00 97.50 81 VAL A C 1
ATOM 685 O O . VAL A 1 81 ? -6.962 -7.849 13.185 1.00 97.50 81 VAL A O 1
ATOM 688 N N . ILE A 1 82 ? -5.295 -6.469 12.584 1.00 96.56 82 ILE A N 1
ATOM 689 C CA . ILE A 1 82 ? -5.836 -5.289 13.279 1.00 96.56 82 ILE A CA 1
ATOM 690 C C . ILE A 1 82 ? -7.040 -4.722 12.521 1.00 96.56 82 ILE A C 1
ATOM 692 O O . ILE A 1 82 ? -8.018 -4.336 13.152 1.00 96.56 82 ILE A O 1
ATOM 696 N N . ASP A 1 83 ? -6.955 -4.688 11.188 1.00 94.38 83 ASP A N 1
ATOM 697 C CA . ASP A 1 83 ? -8.073 -4.454 10.267 1.00 94.38 83 ASP A CA 1
ATOM 698 C C . ASP A 1 83 ? -8.909 -3.192 10.558 1.00 94.38 83 ASP A C 1
ATOM 700 O O . ASP A 1 83 ? -10.136 -3.186 10.483 1.00 94.38 83 ASP A O 1
ATOM 704 N N . THR A 1 84 ? -8.248 -2.088 10.916 1.00 96.75 84 THR A N 1
ATOM 705 C CA . THR A 1 84 ? -8.901 -0.776 11.047 1.00 96.75 84 THR A CA 1
ATOM 706 C C . THR A 1 84 ? -8.582 0.105 9.849 1.00 96.75 84 THR A C 1
ATOM 708 O O . THR A 1 84 ? -7.463 0.061 9.335 1.00 96.75 84 THR A O 1
ATOM 711 N N . ILE A 1 85 ? -9.540 0.945 9.435 1.00 96.94 85 ILE A N 1
ATOM 712 C CA . ILE A 1 85 ? -9.384 1.875 8.301 1.00 96.94 85 ILE A CA 1
ATOM 713 C C . ILE A 1 85 ? -8.089 2.689 8.434 1.00 96.94 85 ILE A C 1
ATOM 715 O O . ILE A 1 85 ? -7.284 2.701 7.506 1.00 96.94 85 ILE A O 1
ATOM 719 N N . ASP A 1 86 ? -7.831 3.280 9.604 1.00 97.62 86 ASP A N 1
ATOM 720 C CA . ASP A 1 86 ? -6.625 4.082 9.845 1.00 97.62 86 ASP A CA 1
ATOM 721 C C . ASP A 1 86 ? -5.336 3.268 9.673 1.00 97.62 86 ASP A C 1
ATOM 723 O O . ASP A 1 86 ? -4.376 3.727 9.057 1.00 97.62 86 ASP A O 1
ATOM 727 N N . THR A 1 87 ? -5.303 2.030 10.175 1.00 98.00 87 THR A N 1
ATOM 728 C CA . THR A 1 87 ? -4.111 1.173 10.070 1.00 98.00 87 THR A CA 1
ATOM 729 C C . THR A 1 87 ? -3.881 0.714 8.632 1.00 98.00 87 THR A C 1
ATOM 731 O O . THR A 1 87 ? -2.736 0.669 8.175 1.00 98.00 87 THR A O 1
ATOM 734 N N . LEU A 1 88 ? -4.955 0.406 7.902 1.00 98.50 88 LEU A N 1
ATOM 735 C CA . LEU A 1 88 ? -4.908 0.023 6.492 1.00 98.50 88 LEU A CA 1
ATOM 736 C C . LEU A 1 88 ? -4.432 1.192 5.618 1.00 98.50 88 LEU A C 1
ATOM 738 O O . LEU A 1 88 ? -3.500 1.019 4.832 1.00 98.50 88 LEU A O 1
ATOM 742 N N . LYS A 1 89 ? -4.981 2.396 5.821 1.00 98.44 89 LYS A N 1
ATOM 743 C CA . LYS A 1 89 ? -4.540 3.641 5.164 1.00 98.44 89 LYS A CA 1
ATOM 744 C C . LYS A 1 89 ? -3.077 3.957 5.460 1.00 98.44 89 LYS A C 1
ATOM 746 O O . LYS A 1 89 ? -2.300 4.247 4.546 1.00 98.44 89 LYS A O 1
ATOM 751 N N . ALA A 1 90 ? -2.661 3.819 6.717 1.00 98.62 90 ALA A N 1
ATOM 752 C CA . ALA A 1 90 ? -1.276 4.030 7.120 1.00 98.62 90 ALA A CA 1
ATOM 753 C C . ALA A 1 90 ? -0.315 3.007 6.490 1.00 98.62 90 ALA A C 1
ATOM 755 O O . ALA A 1 90 ? 0.781 3.368 6.056 1.00 98.62 90 ALA A O 1
ATOM 756 N N . MET A 1 91 ? -0.715 1.737 6.392 1.00 98.62 91 MET A N 1
ATOM 757 C CA . MET A 1 91 ? 0.085 0.710 5.722 1.00 98.62 91 MET A CA 1
ATOM 758 C C . MET A 1 91 ? 0.174 0.955 4.214 1.00 98.62 91 MET A C 1
ATOM 760 O O . MET A 1 91 ? 1.255 0.841 3.637 1.00 98.62 91 MET A O 1
ATOM 764 N N . LEU A 1 92 ? -0.930 1.340 3.574 1.00 98.38 92 LEU A N 1
ATOM 765 C CA . LEU A 1 92 ? -0.940 1.663 2.150 1.00 98.38 92 LEU A CA 1
ATOM 766 C C . LEU A 1 92 ? -0.071 2.896 1.858 1.00 98.38 92 LEU A C 1
ATOM 768 O O . LEU A 1 92 ? 0.705 2.896 0.905 1.00 98.38 92 LEU A O 1
ATOM 772 N N . THR A 1 93 ? -0.091 3.887 2.751 1.00 98.62 93 THR A N 1
ATOM 773 C CA . THR A 1 93 ? 0.802 5.053 2.698 1.00 98.62 93 THR A CA 1
ATOM 774 C C . THR A 1 93 ? 2.274 4.670 2.860 1.00 98.62 93 THR A C 1
ATOM 776 O O . THR A 1 93 ? 3.127 5.183 2.131 1.00 98.62 93 THR A O 1
ATOM 779 N N . LEU A 1 94 ? 2.595 3.739 3.766 1.00 98.31 94 LEU A N 1
ATOM 780 C CA . LEU A 1 94 ? 3.952 3.200 3.886 1.00 98.31 94 LEU A CA 1
ATOM 781 C C . LEU A 1 94 ? 4.410 2.566 2.565 1.00 98.31 94 LEU A C 1
ATOM 783 O O . LEU A 1 94 ? 5.522 2.841 2.131 1.00 98.31 94 LEU A O 1
ATOM 787 N N . ILE A 1 95 ? 3.565 1.757 1.920 1.00 98.06 95 ILE A N 1
ATOM 788 C CA . ILE A 1 95 ? 3.897 1.111 0.640 1.00 98.06 95 ILE A CA 1
ATOM 789 C C . ILE A 1 95 ? 4.113 2.164 -0.458 1.00 98.06 95 ILE A C 1
ATOM 791 O O . ILE A 1 95 ? 5.122 2.137 -1.158 1.00 98.06 95 ILE A O 1
ATOM 795 N N . VAL A 1 96 ? 3.198 3.128 -0.584 1.00 97.62 96 VAL A N 1
ATOM 796 C CA . VAL A 1 96 ? 3.247 4.172 -1.621 1.00 97.62 96 VAL A CA 1
ATOM 797 C C . VAL A 1 96 ? 4.458 5.099 -1.466 1.00 97.62 96 VAL A C 1
ATOM 799 O O . VAL A 1 96 ? 4.982 5.591 -2.463 1.00 97.62 96 VAL A O 1
ATOM 802 N N . THR A 1 97 ? 4.942 5.315 -0.242 1.00 96.81 97 THR A N 1
ATOM 803 C CA . THR A 1 97 ? 6.126 6.155 0.027 1.00 96.81 97 THR A CA 1
ATOM 804 C C . THR A 1 97 ? 7.446 5.379 0.034 1.00 96.81 97 THR A C 1
ATOM 806 O O . THR A 1 97 ? 8.505 5.996 0.072 1.00 96.81 97 THR A O 1
ATOM 809 N N . ALA A 1 98 ? 7.416 4.043 -0.021 1.00 94.44 98 ALA A N 1
ATOM 810 C CA . ALA A 1 98 ? 8.615 3.216 0.125 1.00 94.44 98 ALA A CA 1
ATOM 811 C C . ALA A 1 98 ? 9.639 3.401 -1.011 1.00 94.44 98 ALA A C 1
ATOM 813 O O . ALA A 1 98 ? 10.838 3.352 -0.751 1.00 94.44 98 ALA A O 1
ATOM 814 N N . GLU A 1 99 ? 9.187 3.695 -2.233 1.00 92.88 99 GLU A N 1
ATOM 815 C CA . GLU A 1 99 ? 10.070 3.911 -3.392 1.00 92.88 99 GLU A CA 1
ATOM 816 C C . GLU A 1 99 ? 11.024 5.103 -3.212 1.00 92.88 99 GLU A C 1
ATOM 818 O O . GLU A 1 99 ? 12.102 5.127 -3.788 1.00 92.88 99 GLU A O 1
ATOM 823 N N . GLU A 1 100 ? 10.663 6.083 -2.376 1.00 90.56 100 GLU A N 1
ATOM 824 C CA . GLU A 1 100 ? 11.494 7.268 -2.111 1.00 90.56 100 GLU A CA 1
ATOM 825 C C . GLU A 1 100 ? 12.765 6.935 -1.307 1.00 90.56 100 GLU A C 1
ATOM 827 O O . GLU A 1 100 ? 13.667 7.765 -1.202 1.00 90.56 100 GLU A O 1
ATOM 832 N N . VAL A 1 101 ? 12.820 5.748 -0.691 1.00 87.56 101 VAL A N 1
ATOM 833 C CA . VAL A 1 101 ? 13.902 5.332 0.217 1.00 87.56 101 VAL A CA 1
ATOM 834 C C . VAL A 1 101 ? 14.481 3.948 -0.086 1.00 87.56 101 VAL A C 1
ATOM 836 O O . VAL A 1 101 ? 15.566 3.641 0.405 1.00 87.56 101 VAL A O 1
ATOM 839 N N . ASP A 1 102 ? 13.770 3.111 -0.841 1.00 89.00 102 ASP A N 1
ATOM 840 C CA . ASP A 1 102 ? 14.186 1.765 -1.251 1.00 89.00 102 ASP A CA 1
ATOM 841 C C . ASP A 1 102 ? 13.667 1.510 -2.673 1.00 89.00 102 ASP A C 1
ATOM 843 O O . ASP A 1 102 ? 12.492 1.179 -2.865 1.00 89.00 102 ASP A O 1
ATOM 847 N N . GLU A 1 103 ? 14.535 1.722 -3.666 1.00 89.81 103 GLU A N 1
ATOM 848 C CA . GLU A 1 103 ? 14.221 1.527 -5.085 1.00 89.81 103 GLU A CA 1
ATOM 849 C C . GLU A 1 103 ? 13.746 0.088 -5.346 1.00 89.81 103 GLU A C 1
ATOM 851 O O . GLU A 1 103 ? 14.334 -0.891 -4.881 1.00 89.81 103 GLU A O 1
ATOM 856 N N . GLY A 1 104 ? 12.652 -0.056 -6.092 1.00 92.25 104 GLY A N 1
ATOM 857 C CA . GLY A 1 104 ? 12.013 -1.350 -6.328 1.00 92.25 104 GLY A CA 1
ATOM 858 C C . GLY A 1 104 ? 11.050 -1.814 -5.245 1.00 92.25 104 GLY A C 1
ATOM 859 O O . GLY A 1 104 ? 10.534 -2.935 -5.316 1.00 92.25 104 GLY A O 1
ATOM 860 N N . SER A 1 105 ? 10.742 -0.960 -4.274 1.00 94.62 105 SER A N 1
ATOM 861 C CA . SER A 1 105 ? 9.716 -1.226 -3.273 1.00 94.62 105 SER A CA 1
ATOM 862 C C . SER A 1 105 ? 8.339 -1.461 -3.884 1.00 94.62 105 SER A C 1
ATOM 864 O O . SER A 1 105 ? 7.654 -2.398 -3.468 1.00 94.62 105 SER A O 1
ATOM 866 N N . TRP A 1 106 ? 7.910 -0.670 -4.870 1.00 96.69 106 TRP A N 1
ATOM 867 C CA . TRP A 1 106 ? 6.608 -0.902 -5.505 1.00 96.69 106 TRP A CA 1
ATOM 868 C C . TRP A 1 106 ? 6.589 -2.201 -6.305 1.00 96.69 106 TRP A C 1
ATOM 870 O O . TRP A 1 106 ? 5.608 -2.939 -6.215 1.00 96.69 106 TRP A O 1
ATOM 880 N N . ALA A 1 107 ? 7.670 -2.521 -7.026 1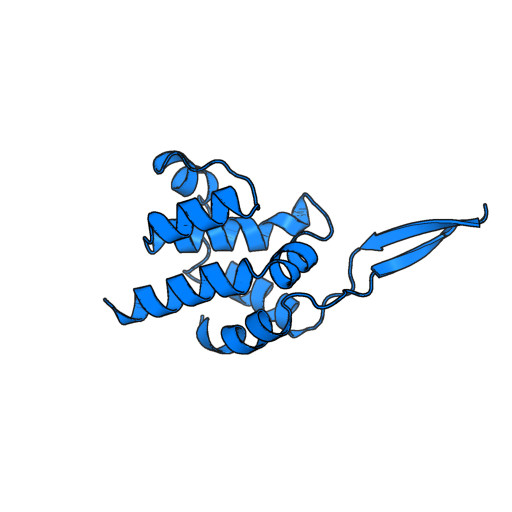.00 95.88 107 ALA A N 1
ATOM 881 C CA . ALA A 1 107 ? 7.798 -3.799 -7.728 1.00 95.88 107 ALA A CA 1
ATOM 882 C C . ALA A 1 107 ? 7.645 -4.971 -6.746 1.00 95.88 107 ALA A C 1
ATOM 884 O O . ALA A 1 107 ? 6.789 -5.834 -6.942 1.00 95.88 107 ALA A O 1
ATOM 885 N N . ARG A 1 108 ? 8.373 -4.934 -5.622 1.00 95.06 108 ARG A N 1
ATOM 886 C CA . ARG A 1 108 ? 8.261 -5.930 -4.547 1.00 95.06 108 ARG A CA 1
ATOM 887 C C . ARG A 1 108 ? 6.841 -6.005 -3.976 1.00 95.06 108 ARG A C 1
ATOM 889 O O . ARG A 1 108 ? 6.290 -7.092 -3.838 1.00 95.06 108 ARG A O 1
ATOM 896 N N . ALA A 1 109 ? 6.216 -4.867 -3.676 1.00 97.38 109 ALA A N 1
ATOM 897 C CA . ALA A 1 109 ? 4.869 -4.813 -3.105 1.00 97.38 109 ALA A CA 1
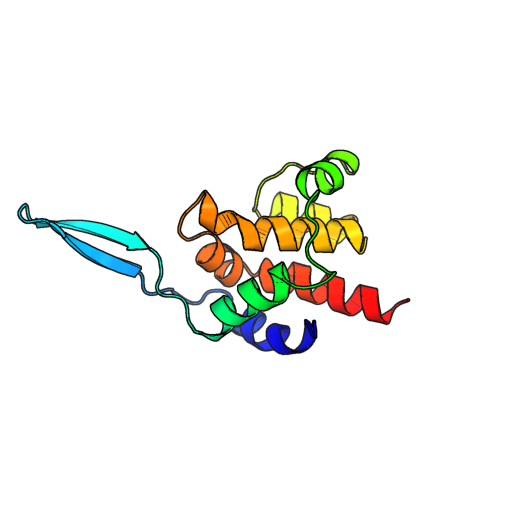ATOM 898 C C . ALA A 1 109 ? 3.781 -5.345 -4.054 1.00 97.38 109 ALA A C 1
ATOM 900 O O . ALA A 1 109 ? 2.787 -5.913 -3.591 1.00 97.38 109 ALA A O 1
ATOM 901 N N . LEU A 1 110 ? 3.957 -5.162 -5.366 1.00 97.62 110 LEU A N 1
ATOM 902 C CA . LEU A 1 110 ? 3.103 -5.742 -6.403 1.00 97.62 110 LEU A CA 1
ATOM 903 C C . LEU A 1 110 ? 3.323 -7.256 -6.510 1.00 97.62 110 LEU A C 1
ATOM 905 O O . LEU A 1 110 ? 2.354 -8.013 -6.457 1.00 97.62 110 LEU A O 1
ATOM 909 N N . GLN A 1 111 ? 4.582 -7.695 -6.585 1.00 96.75 111 GLN A N 1
ATOM 910 C CA . GLN A 1 111 ? 4.963 -9.107 -6.701 1.00 96.75 111 GLN A CA 1
ATOM 911 C C . GLN A 1 111 ? 4.501 -9.945 -5.512 1.00 96.75 111 GLN A C 1
ATOM 913 O O . GLN A 1 111 ? 3.887 -10.993 -5.706 1.00 96.75 111 GLN A O 1
ATOM 918 N N . GLU A 1 112 ? 4.765 -9.467 -4.295 1.00 96.81 112 GLU A N 1
ATOM 919 C CA . GLU A 1 112 ? 4.397 -10.134 -3.040 1.00 96.81 112 GLU A CA 1
ATOM 920 C C . GLU A 1 112 ? 2.902 -9.961 -2.705 1.00 96.81 112 GLU A C 1
ATOM 922 O O . GLU A 1 112 ? 2.383 -10.569 -1.770 1.00 96.81 112 GLU A O 1
ATOM 927 N N . GLY A 1 113 ? 2.175 -9.146 -3.477 1.00 97.94 113 GLY A N 1
ATOM 928 C CA . GLY A 1 113 ? 0.732 -8.958 -3.338 1.00 97.94 113 GLY A CA 1
ATOM 929 C C . GLY A 1 113 ? 0.307 -8.059 -2.178 1.00 97.94 113 GLY A C 1
ATOM 930 O O . GLY A 1 113 ? -0.879 -8.021 -1.851 1.00 97.94 113 GLY A O 1
ATOM 931 N N . PHE A 1 114 ? 1.224 -7.306 -1.573 1.00 98.44 114 PHE A N 1
ATOM 932 C CA . PHE A 1 114 ? 0.927 -6.403 -0.457 1.00 98.44 114 PHE A CA 1
ATOM 933 C C . PHE A 1 114 ? -0.053 -5.300 -0.837 1.00 98.44 114 PHE A C 1
ATOM 935 O O . PHE A 1 114 ? -0.989 -5.042 -0.081 1.00 98.44 114 PHE A O 1
ATOM 942 N N . LEU A 1 115 ? 0.116 -4.695 -2.019 1.00 98.00 115 LEU A N 1
ATOM 943 C CA . LEU A 1 115 ? -0.834 -3.698 -2.523 1.00 98.00 115 LEU A CA 1
ATOM 944 C C . LEU A 1 115 ? -2.234 -4.298 -2.655 1.00 98.00 115 LEU A C 1
ATOM 946 O O . LEU A 1 115 ? -3.195 -3.730 -2.152 1.00 98.00 115 LEU A O 1
ATOM 950 N N . TYR A 1 116 ? -2.349 -5.494 -3.236 1.00 98.56 116 TYR A N 1
ATOM 951 C CA . TYR A 1 116 ? -3.638 -6.172 -3.347 1.00 98.56 116 TYR A CA 1
ATOM 952 C C . TYR A 1 116 ? -4.263 -6.450 -1.975 1.00 98.56 116 TYR A C 1
ATOM 954 O O . TYR A 1 116 ? -5.421 -6.109 -1.754 1.00 98.56 116 TYR A O 1
ATOM 962 N N . GLN A 1 117 ? -3.511 -7.054 -1.051 1.00 98.56 117 GLN A N 1
ATOM 963 C CA . GLN A 1 117 ? -4.026 -7.459 0.258 1.00 98.56 117 GLN A CA 1
ATOM 964 C C . GLN A 1 117 ? -4.542 -6.261 1.063 1.00 98.56 117 GLN A C 1
ATOM 966 O O . GLN A 1 117 ? -5.674 -6.287 1.545 1.00 98.56 117 GLN A O 1
ATOM 971 N N . VAL A 1 118 ? -3.732 -5.204 1.175 1.00 98.38 118 VAL A N 1
ATOM 972 C CA . VAL A 1 118 ? -4.071 -4.019 1.975 1.00 98.38 118 VAL A CA 1
ATOM 973 C C . VAL A 1 118 ? -5.198 -3.220 1.321 1.00 98.38 118 VAL A C 1
ATOM 975 O O . VAL A 1 118 ? -6.142 -2.837 2.009 1.00 98.38 118 VAL A O 1
ATOM 978 N N . THR A 1 119 ? -5.158 -3.009 -0.001 1.00 98.31 119 THR A N 1
ATOM 979 C CA . THR A 1 119 ? -6.229 -2.287 -0.706 1.00 98.31 119 THR A CA 1
ATOM 980 C C . THR A 1 119 ? -7.547 -3.057 -0.670 1.00 98.31 119 THR A C 1
ATOM 982 O O . THR A 1 119 ? -8.589 -2.450 -0.446 1.00 98.31 119 THR A O 1
ATOM 985 N N . ASN A 1 120 ? -7.531 -4.382 -0.839 1.00 98.25 120 ASN A N 1
ATOM 986 C CA . ASN A 1 120 ? -8.745 -5.199 -0.773 1.00 98.25 120 ASN A CA 1
ATOM 987 C C . ASN A 1 120 ? -9.377 -5.164 0.623 1.00 98.25 120 ASN A C 1
ATOM 989 O O . ASN A 1 120 ? -10.592 -5.034 0.737 1.00 98.25 120 ASN A O 1
ATOM 993 N N . ALA A 1 121 ? -8.561 -5.241 1.679 1.00 98.06 121 ALA A N 1
ATOM 994 C CA . ALA A 1 121 ? -9.045 -5.113 3.050 1.00 98.06 121 ALA A CA 1
ATOM 995 C C . ALA A 1 121 ? -9.673 -3.733 3.297 1.00 98.06 121 ALA A C 1
ATOM 997 O O . ALA A 1 121 ? -10.790 -3.661 3.798 1.00 98.06 121 ALA A O 1
ATOM 998 N N . LEU A 1 122 ? -9.015 -2.651 2.858 1.00 97.50 122 LEU A N 1
ATOM 999 C CA . LEU A 1 122 ? -9.541 -1.289 2.997 1.00 97.50 122 LEU A CA 1
ATOM 1000 C C . LEU A 1 122 ? -10.877 -1.109 2.269 1.00 97.50 122 LEU A C 1
ATOM 1002 O O . LEU A 1 122 ? -11.836 -0.648 2.877 1.00 97.50 122 LEU A O 1
ATOM 1006 N N . VAL A 1 123 ? -10.964 -1.547 1.010 1.00 96.88 123 VAL A N 1
ATOM 1007 C CA . VAL A 1 123 ? -12.209 -1.484 0.229 1.00 96.88 123 VAL A CA 1
ATOM 1008 C C . VAL A 1 123 ? -13.330 -2.261 0.916 1.00 96.88 123 VAL A C 1
ATOM 1010 O O . VAL A 1 123 ? -14.453 -1.774 0.986 1.00 96.88 123 VAL A O 1
ATOM 1013 N N . ASN A 1 124 ? -13.062 -3.461 1.436 1.00 96.12 124 ASN A N 1
ATOM 1014 C CA . ASN A 1 124 ? -14.086 -4.224 2.151 1.00 96.12 124 ASN A CA 1
ATOM 1015 C C . ASN A 1 124 ? -14.530 -3.499 3.427 1.00 96.12 124 ASN A C 1
ATOM 1017 O O . ASN A 1 124 ? -15.729 -3.382 3.659 1.00 96.12 124 ASN A O 1
ATOM 1021 N N . LYS A 1 125 ? -13.586 -2.931 4.188 1.00 94.19 125 LYS A N 1
ATOM 1022 C CA . LYS A 1 125 ? -13.875 -2.188 5.420 1.00 94.19 125 LYS A CA 1
ATOM 1023 C C . LYS A 1 125 ? -14.716 -0.938 5.191 1.00 94.19 125 LYS A C 1
ATOM 1025 O O . LYS A 1 125 ? -15.606 -0.650 5.980 1.00 94.19 125 LYS A O 1
ATOM 1030 N N . GLU A 1 126 ? -14.461 -0.216 4.105 1.00 90.56 126 GLU A N 1
ATOM 1031 C CA . GLU A 1 126 ? -15.238 0.970 3.726 1.00 90.56 126 GLU A CA 1
ATOM 1032 C C . GLU A 1 126 ? -16.672 0.634 3.296 1.00 90.56 126 GLU A C 1
ATOM 1034 O O . GLU A 1 126 ? -17.539 1.493 3.389 1.00 90.56 126 GLU A O 1
ATOM 1039 N N . ASN A 1 127 ? -16.938 -0.602 2.857 1.00 85.94 127 ASN A N 1
ATOM 1040 C CA . ASN A 1 127 ? -18.286 -1.063 2.510 1.00 85.94 127 ASN A CA 1
ATOM 1041 C C . ASN A 1 127 ? -19.056 -1.663 3.707 1.00 85.94 127 ASN A C 1
ATOM 1043 O O . ASN A 1 127 ? -20.250 -1.927 3.581 1.00 85.94 127 ASN A O 1
ATOM 1047 N N . GLU A 1 128 ? -18.384 -1.932 4.832 1.00 84.19 128 GLU A N 1
ATOM 1048 C CA . GLU A 1 128 ? -18.997 -2.453 6.067 1.00 84.19 128 GLU A CA 1
ATOM 1049 C C . GLU A 1 128 ? -19.586 -1.347 6.965 1.00 84.19 128 GLU A C 1
ATOM 1051 O O . GLU A 1 128 ? -20.390 -1.658 7.847 1.00 84.19 128 GLU A O 1
ATOM 1056 N N . GLY A 1 129 ? -19.171 -0.088 6.774 1.00 59.12 129 GLY A N 1
ATOM 1057 C CA . GLY A 1 129 ? -19.613 1.084 7.547 1.00 59.12 129 GLY A CA 1
ATOM 1058 C C . GLY A 1 129 ? -20.709 1.884 6.858 1.00 59.12 129 GLY A C 1
ATOM 1059 O O . GLY A 1 129 ? -21.565 2.423 7.596 1.00 59.12 129 GLY A O 1
#

Organism: NCBI:txid1296540

Sequence (129 aa):
MDLKKYLEYFKNMQNKEFQWTSTNTEDGILQMGYPIYDQTILTFVRDFKESNDFDAQYKKTLKAQKIKIKMNQKIVNQVLVIDTIDTLKAMLTLIVTAEEVDEGSWARALQEGFLYQVTNALVNKENEG

InterPro domains:
  IPR045425 Protein of unknown function DUF6508 [PF20118] (3-121)

Foldseek 3Di:
DPLVVCLVVLVVLAQDDFDFDWDQDPVRDTDTHFTDDDPSVVVVLVVLCVDPLADPPLVVLCVVVVQDLDDDPVSLVSLLVVLDSSSLSSQLNSQSCVCVPDGCSVSVCSHNSSSNSSSVSNVVVVVVD

Secondary structure (DSSP, 8-state):
--GGGGHHHHHHHTTPPPPEEEEE-TTS-EEEEEE---HHHHHHHHHHHTSTT--TTHHHHHHHTT--S--SHHHHHHHHHH--HHHHHHHHHHHHHHTTTSTTHHHHHHHTTHHHHHHHHHHHHHHH-